Protein AF-A0A699TKH3-F1 (afdb_monomer)

Structure (mmCIF, N/CA/C/O backbone):
data_AF-A0A699TKH3-F1
#
_entry.id   AF-A0A699TKH3-F1
#
loop_
_atom_site.group_PDB
_atom_site.id
_atom_site.type_symbol
_atom_site.label_atom_id
_atom_site.label_alt_id
_atom_site.label_comp_id
_atom_site.label_asym_id
_atom_site.label_entity_id
_atom_site.label_seq_id
_atom_site.pdbx_PDB_ins_code
_atom_site.Cartn_x
_atom_site.Cartn_y
_atom_site.Cartn_z
_atom_site.occupancy
_atom_site.B_iso_or_equiv
_atom_site.auth_seq_id
_atom_site.auth_comp_id
_atom_site.auth_asym_id
_atom_site.auth_atom_id
_atom_site.pdbx_PDB_model_num
ATOM 1 N N . PHE A 1 1 ? 5.046 -1.180 2.989 1.00 37.88 1 PHE A N 1
ATOM 2 C CA . PHE A 1 1 ? 3.593 -0.963 3.084 1.00 37.88 1 PHE A CA 1
ATOM 3 C C . PHE A 1 1 ? 3.063 -0.452 1.762 1.00 37.88 1 PHE A C 1
ATOM 5 O O . PHE A 1 1 ? 2.178 -1.079 1.211 1.00 37.88 1 PHE A O 1
ATOM 12 N N . GLU A 1 2 ? 3.735 0.558 1.210 1.00 35.53 2 GLU A N 1
ATOM 13 C CA . GLU A 1 2 ? 3.481 1.223 -0.079 1.00 35.53 2 GLU A CA 1
ATOM 14 C C . GLU A 1 2 ? 3.255 0.319 -1.307 1.00 35.53 2 GLU A C 1
ATOM 16 O O . GLU A 1 2 ? 2.694 0.780 -2.283 1.00 35.53 2 GLU A O 1
ATOM 21 N N . GLN A 1 3 ? 3.628 -0.967 -1.264 1.00 40.38 3 GLN A N 1
ATOM 22 C CA . GLN A 1 3 ? 3.543 -1.855 -2.431 1.00 40.38 3 GLN A CA 1
ATOM 23 C C . GLN A 1 3 ? 2.657 -3.102 -2.250 1.00 40.38 3 GLN A C 1
ATOM 25 O O . GLN A 1 3 ? 2.535 -3.889 -3.175 1.00 40.38 3 GLN A O 1
ATOM 30 N N . ARG A 1 4 ? 2.058 -3.335 -1.071 1.00 44.59 4 ARG A N 1
ATOM 31 C CA . ARG A 1 4 ? 1.172 -4.509 -0.851 1.00 44.59 4 ARG A CA 1
ATOM 32 C C . ARG A 1 4 ? -0.310 -4.160 -0.757 1.00 44.59 4 ARG A C 1
ATOM 34 O O . ARG A 1 4 ? -1.140 -5.024 -0.500 1.00 44.59 4 ARG A O 1
ATOM 41 N N . VAL A 1 5 ? -0.627 -2.889 -0.932 1.00 50.69 5 VAL A N 1
ATOM 42 C CA . VAL A 1 5 ? -1.994 -2.397 -0.921 1.00 50.69 5 VAL A CA 1
ATOM 43 C C . VAL A 1 5 ? -2.425 -2.303 -2.379 1.00 50.69 5 VAL A C 1
ATOM 45 O O . VAL A 1 5 ? -1.970 -1.420 -3.100 1.00 50.69 5 VAL A O 1
ATOM 48 N N . GLY A 1 6 ? -3.228 -3.262 -2.838 1.00 50.94 6 GLY A N 1
ATOM 49 C CA . GLY A 1 6 ? -3.853 -3.183 -4.152 1.00 50.94 6 GLY A CA 1
ATOM 50 C C . GLY A 1 6 ? -5.020 -2.210 -4.060 1.00 50.94 6 GLY A C 1
ATOM 51 O O . GLY A 1 6 ? -6.040 -2.541 -3.461 1.00 50.94 6 GLY A O 1
ATOM 52 N N . SER A 1 7 ? -4.870 -0.997 -4.593 1.00 49.19 7 SER A N 1
ATOM 53 C CA . SER A 1 7 ? -5.989 -0.059 -4.681 1.00 49.19 7 SER A CA 1
ATOM 54 C C . SER A 1 7 ? -6.768 -0.320 -5.970 1.00 49.19 7 SER A C 1
ATOM 56 O O . SER A 1 7 ? -6.214 -0.152 -7.059 1.00 49.19 7 SER A O 1
ATOM 58 N N . CYS A 1 8 ? -8.043 -0.683 -5.865 1.00 48.41 8 CYS A N 1
ATOM 59 C CA . CYS A 1 8 ? -8.973 -0.598 -6.987 1.00 48.41 8 CYS A CA 1
ATOM 60 C C . CYS A 1 8 ? -9.639 0.779 -6.898 1.00 48.41 8 CYS A C 1
ATOM 62 O O . CYS A 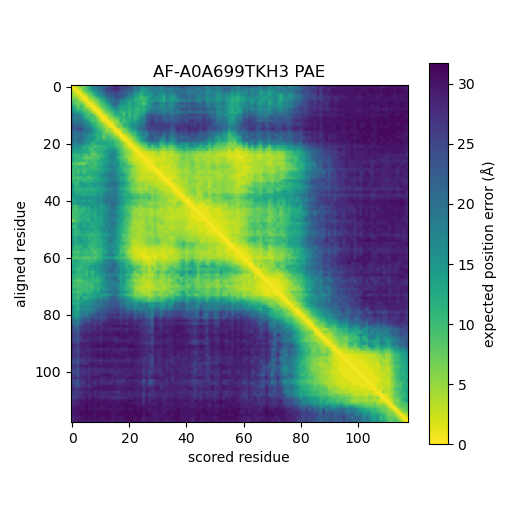1 8 ? -10.691 0.929 -6.289 1.00 48.41 8 CYS A O 1
ATOM 64 N N . VAL A 1 9 ? -8.976 1.816 -7.420 1.00 49.41 9 VAL A N 1
ATOM 65 C CA . VAL A 1 9 ? -9.566 3.161 -7.491 1.00 49.41 9 VAL A CA 1
ATOM 66 C C . VAL A 1 9 ? -10.245 3.292 -8.847 1.00 49.41 9 VAL A C 1
ATOM 68 O O . VAL A 1 9 ? -9.594 3.626 -9.837 1.00 49.41 9 VAL A O 1
ATOM 71 N N . ASP A 1 10 ? -11.547 3.032 -8.906 1.00 45.09 10 ASP A N 1
ATOM 72 C CA . ASP A 1 10 ? -12.349 3.342 -10.091 1.00 45.09 10 ASP A CA 1
ATOM 73 C C . ASP A 1 10 ? -12.655 4.848 -10.116 1.00 45.09 10 ASP A C 1
ATOM 75 O O . ASP A 1 10 ? -13.743 5.307 -9.779 1.00 45.09 10 ASP A O 1
ATOM 79 N N . ALA A 1 11 ? -11.666 5.653 -10.515 1.00 47.00 11 ALA A N 1
ATOM 80 C CA . ALA A 1 11 ? -11.864 7.080 -10.748 1.00 47.00 11 ALA A CA 1
ATOM 81 C C . ALA A 1 11 ? -12.625 7.283 -12.068 1.00 47.00 11 ALA A C 1
ATOM 83 O O . ALA A 1 11 ? -12.048 7.227 -13.159 1.00 47.00 11 ALA A O 1
ATOM 84 N N . LYS A 1 12 ? -13.936 7.522 -11.988 1.00 42.53 12 LYS A N 1
ATOM 85 C CA . LYS A 1 12 ? -14.759 7.812 -13.166 1.00 42.53 12 LYS A CA 1
ATOM 86 C C . LYS A 1 12 ? -14.688 9.304 -13.494 1.00 42.53 12 LYS A C 1
ATOM 88 O O . LYS A 1 12 ? -15.150 10.140 -12.728 1.00 42.53 12 LYS A O 1
ATOM 93 N N . ARG A 1 13 ? -14.075 9.650 -14.631 1.00 36.97 13 ARG A N 1
ATOM 94 C CA . ARG A 1 13 ? -13.982 11.039 -15.105 1.00 36.97 13 ARG A CA 1
ATOM 95 C C . ARG A 1 13 ? -15.280 11.437 -15.810 1.00 36.97 13 ARG A C 1
ATOM 97 O O . ARG A 1 13 ? -15.486 11.057 -16.959 1.00 36.97 13 ARG A O 1
ATOM 104 N N . GLU A 1 14 ? -16.120 12.220 -15.143 1.00 38.66 14 GLU A N 1
ATOM 105 C CA . GLU A 1 14 ? -17.343 12.805 -15.709 1.00 38.66 14 GLU A CA 1
ATOM 106 C C . GLU A 1 14 ? -17.134 14.330 -15.865 1.00 38.66 14 GLU A C 1
ATOM 108 O O . GLU A 1 14 ? -17.479 15.131 -14.999 1.00 38.66 14 GLU A O 1
ATOM 113 N N . GLY A 1 15 ? -16.478 14.744 -16.958 1.00 57.94 15 GLY A N 1
ATOM 114 C CA . GLY A 1 15 ? -16.157 16.157 -17.228 1.00 57.94 15 GLY A CA 1
ATOM 115 C C . GLY A 1 15 ? -15.037 16.737 -16.344 1.00 57.94 15 GLY A C 1
ATOM 116 O O . GLY A 1 15 ? -14.010 16.085 -16.136 1.00 57.94 15 GLY A O 1
ATOM 117 N N . ASP A 1 16 ? -15.224 17.972 -15.859 1.00 54.28 16 ASP A N 1
ATOM 118 C CA . ASP A 1 16 ? -14.275 18.705 -14.990 1.00 54.28 16 ASP A CA 1
ATOM 119 C C . ASP A 1 16 ? -14.445 18.390 -13.491 1.00 54.28 16 ASP A C 1
ATOM 121 O O . ASP A 1 16 ? -13.682 18.875 -12.654 1.00 54.28 16 ASP A O 1
ATOM 125 N N . PHE A 1 17 ? -15.433 17.564 -13.136 1.00 36.47 17 PHE A N 1
ATOM 126 C CA . PHE A 1 17 ? -15.641 17.101 -11.770 1.00 36.47 17 PHE A CA 1
ATOM 127 C C . PHE A 1 17 ? -14.886 15.790 -11.540 1.00 36.47 17 PHE A C 1
ATOM 129 O O . PHE A 1 17 ? -15.123 14.783 -12.206 1.00 36.47 17 PHE A O 1
ATOM 136 N N . ILE A 1 18 ? -13.983 15.798 -10.559 1.00 51.84 18 ILE A N 1
ATOM 137 C CA . ILE A 1 18 ? -13.430 14.572 -9.987 1.00 51.84 18 ILE A CA 1
ATOM 138 C C . ILE A 1 18 ? -14.386 14.165 -8.867 1.00 51.84 18 ILE A C 1
ATOM 140 O O . ILE A 1 18 ? -14.340 14.723 -7.772 1.00 51.84 18 ILE A O 1
ATOM 144 N N . CYS A 1 19 ? -15.291 13.227 -9.140 1.00 48.34 19 CYS A N 1
ATOM 145 C CA . CYS A 1 19 ? -16.032 12.561 -8.077 1.00 48.34 19 CYS A CA 1
ATOM 146 C C . CYS A 1 19 ? -15.035 11.696 -7.299 1.00 48.34 19 CYS A C 1
ATOM 148 O O . CYS A 1 19 ? -14.521 10.706 -7.817 1.00 48.34 19 CYS A O 1
ATOM 150 N N . ILE A 1 20 ? -14.739 12.096 -6.061 1.00 53.38 20 ILE A N 1
ATOM 151 C CA . ILE A 1 20 ? -14.007 11.252 -5.117 1.00 53.38 20 ILE A CA 1
ATOM 152 C C . ILE A 1 20 ? -14.987 10.152 -4.710 1.00 53.38 20 ILE A C 1
ATOM 154 O O . ILE A 1 20 ? -15.850 10.360 -3.863 1.00 53.38 20 ILE A O 1
ATOM 158 N N . THR A 1 21 ? -14.929 9.013 -5.391 1.00 59.00 21 THR A N 1
ATOM 159 C CA . THR A 1 21 ? -15.605 7.803 -4.930 1.00 59.00 21 THR A CA 1
ATOM 160 C C . THR A 1 21 ? -14.834 7.253 -3.733 1.00 59.00 21 THR A C 1
ATOM 162 O O . THR A 1 21 ? -13.597 7.265 -3.789 1.00 59.00 21 THR A O 1
ATOM 165 N N . PRO A 1 22 ? -15.519 6.750 -2.691 1.00 69.62 22 PRO A N 1
ATOM 166 C CA . PRO A 1 22 ? -14.860 6.013 -1.623 1.00 69.62 22 PRO A CA 1
ATOM 167 C C . PRO A 1 22 ? -13.961 4.936 -2.236 1.00 69.62 22 PRO A C 1
ATOM 169 O O . PRO A 1 22 ? -14.395 4.175 -3.104 1.00 69.62 22 PRO A O 1
ATOM 172 N N . ALA A 1 23 ? -12.682 4.936 -1.874 1.00 73.31 23 ALA A N 1
ATOM 173 C CA . ALA A 1 23 ? -11.709 4.017 -2.441 1.00 73.31 23 ALA A CA 1
ATOM 174 C C . ALA A 1 23 ? -11.775 2.675 -1.706 1.00 73.31 23 ALA A C 1
ATOM 176 O O . ALA A 1 23 ? -11.490 2.605 -0.511 1.00 73.31 23 ALA A O 1
ATOM 177 N N . GLU A 1 24 ? -12.091 1.594 -2.417 1.00 81.38 24 GLU A N 1
ATOM 178 C CA . GLU A 1 24 ? -11.986 0.245 -1.861 1.00 81.38 24 GLU A CA 1
ATOM 179 C C . GLU A 1 24 ? -10.531 -0.234 -1.916 1.00 81.38 24 GLU A C 1
ATOM 181 O O . GLU A 1 24 ? -9.887 -0.325 -2.970 1.00 81.38 24 GLU A O 1
ATOM 186 N N . VAL A 1 25 ? -9.990 -0.535 -0.741 1.00 80.56 25 VAL A N 1
ATOM 187 C CA . VAL A 1 25 ? -8.595 -0.903 -0.545 1.00 80.56 25 VAL A CA 1
ATOM 188 C C . VAL A 1 25 ? -8.507 -2.368 -0.149 1.00 80.56 25 VAL A C 1
ATOM 190 O O . VAL A 1 25 ? -8.915 -2.762 0.943 1.00 80.56 25 VAL A O 1
ATOM 193 N N . PHE A 1 26 ? -7.899 -3.188 -1.005 1.00 83.25 26 PHE A N 1
ATOM 194 C CA . PHE A 1 26 ? -7.729 -4.612 -0.741 1.00 83.25 26 PHE A CA 1
ATOM 195 C C . PHE A 1 26 ? -6.315 -4.925 -0.245 1.00 83.25 26 PHE A C 1
ATOM 197 O O . PHE A 1 26 ? -5.312 -4.467 -0.797 1.00 83.25 26 PHE A O 1
ATOM 204 N N . THR A 1 27 ? -6.223 -5.724 0.820 1.00 82.69 27 THR A N 1
ATOM 205 C CA . THR A 1 27 ? -4.940 -6.092 1.435 1.00 82.69 27 THR A CA 1
ATOM 206 C C . THR A 1 27 ? -4.864 -7.561 1.830 1.00 82.69 27 THR A C 1
ATOM 208 O O . THR A 1 27 ? -5.830 -8.150 2.312 1.00 82.69 27 THR A O 1
ATOM 211 N N . ASP A 1 28 ? -3.674 -8.146 1.687 1.00 82.06 28 ASP A N 1
ATOM 212 C CA . ASP A 1 28 ? -3.331 -9.480 2.172 1.00 82.06 28 ASP A CA 1
ATOM 213 C C . ASP A 1 28 ? -2.930 -9.519 3.660 1.00 82.06 28 ASP A C 1
ATOM 215 O O . ASP A 1 28 ? -2.667 -10.600 4.200 1.00 82.06 28 ASP A O 1
ATOM 219 N N . HIS A 1 29 ? -2.924 -8.378 4.364 1.00 80.38 29 HIS A N 1
ATOM 220 C CA . HIS A 1 29 ? -2.635 -8.313 5.802 1.00 80.38 29 HIS A CA 1
ATOM 221 C C . HIS A 1 29 ? -3.904 -8.154 6.626 1.00 80.38 29 HIS A C 1
ATOM 223 O O . HIS A 1 29 ? -4.459 -7.070 6.766 1.00 80.38 29 HIS A O 1
ATOM 229 N N . LYS A 1 30 ? -4.312 -9.240 7.285 1.00 82.94 30 LYS A N 1
ATOM 230 C CA . LYS A 1 30 ? -5.521 -9.278 8.120 1.00 82.94 30 LYS A CA 1
ATOM 231 C C . LYS A 1 30 ? -5.544 -8.230 9.243 1.00 82.94 30 LYS A C 1
ATOM 233 O O . LYS A 1 30 ? -6.605 -7.746 9.605 1.00 82.94 30 LYS A O 1
ATOM 238 N N . SER A 1 31 ? -4.386 -7.848 9.780 1.00 80.69 31 SER A N 1
ATOM 239 C CA . SER A 1 31 ? -4.294 -6.822 10.828 1.00 80.69 31 SER A CA 1
ATOM 240 C C . SER A 1 31 ? -4.689 -5.422 10.351 1.00 80.69 31 SER A C 1
ATOM 242 O O . SER A 1 31 ? -5.025 -4.581 11.175 1.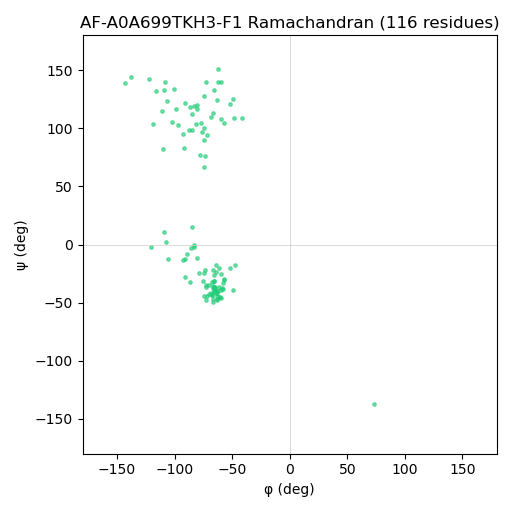00 80.69 31 SER A O 1
ATOM 244 N N . LEU A 1 32 ? -4.634 -5.153 9.044 1.00 79.62 32 LEU A N 1
ATOM 245 C CA . LEU A 1 32 ? -4.980 -3.845 8.490 1.00 79.62 32 LEU A CA 1
ATOM 246 C C . LEU A 1 32 ? -6.467 -3.595 8.364 1.00 79.62 32 LEU A C 1
ATOM 248 O O . LEU A 1 32 ? -6.876 -2.444 8.400 1.00 79.62 32 LEU A O 1
ATOM 252 N N . GLN A 1 33 ? -7.263 -4.653 8.268 1.00 83.62 33 GLN A N 1
ATOM 253 C CA . GLN A 1 33 ? -8.713 -4.529 8.210 1.00 83.62 33 GLN A CA 1
ATOM 254 C C . GLN A 1 33 ? -9.274 -3.784 9.432 1.00 83.62 33 GLN A C 1
ATOM 256 O O . GLN A 1 33 ? -10.289 -3.114 9.333 1.00 83.62 33 GLN A O 1
ATOM 261 N N . HIS A 1 34 ? -8.596 -3.882 10.578 1.00 81.25 34 HIS A N 1
ATOM 262 C CA . HIS A 1 34 ? -9.042 -3.302 11.845 1.00 81.25 34 HIS A CA 1
ATOM 263 C C . HIS A 1 34 ? -8.193 -2.110 12.293 1.00 81.25 34 HIS A C 1
ATOM 265 O O . HIS A 1 34 ? -8.312 -1.671 13.434 1.00 81.25 34 HIS A O 1
ATOM 271 N N . ILE A 1 35 ? -7.312 -1.589 11.429 1.00 80.12 35 ILE A N 1
ATOM 272 C CA . ILE A 1 35 ? -6.409 -0.497 11.817 1.00 80.12 35 ILE A CA 1
ATOM 273 C C . ILE A 1 35 ? -7.166 0.801 12.116 1.00 80.12 35 ILE A C 1
ATOM 275 O O . ILE A 1 35 ? -6.685 1.605 12.910 1.00 80.12 35 ILE A O 1
ATOM 279 N N . LEU A 1 36 ? -8.346 0.978 11.511 1.00 76.06 36 LEU A N 1
ATOM 280 C CA . LEU A 1 36 ? -9.201 2.145 11.719 1.00 76.06 36 LEU A CA 1
ATOM 281 C C . LEU A 1 36 ? -9.940 2.100 13.066 1.00 76.06 36 LEU A C 1
ATOM 283 O O . LEU A 1 36 ? -10.133 3.135 13.695 1.00 76.06 36 LEU A O 1
ATOM 287 N N . ASP A 1 37 ? -10.268 0.900 13.550 1.00 78.38 37 ASP A N 1
ATOM 288 C CA . ASP A 1 37 ? -11.010 0.697 14.803 1.00 78.38 37 ASP A CA 1
ATOM 289 C C . ASP A 1 37 ? -10.094 0.584 16.036 1.00 78.38 37 ASP A C 1
ATOM 291 O O . ASP A 1 37 ? -10.549 0.515 17.184 1.00 78.38 37 ASP A O 1
ATOM 295 N N . GLN A 1 38 ? -8.778 0.516 15.822 1.00 79.38 38 GLN A N 1
ATOM 296 C CA . GLN A 1 38 ? -7.817 0.217 16.873 1.00 79.38 38 GLN A CA 1
ATOM 297 C C . GLN A 1 38 ? -7.505 1.456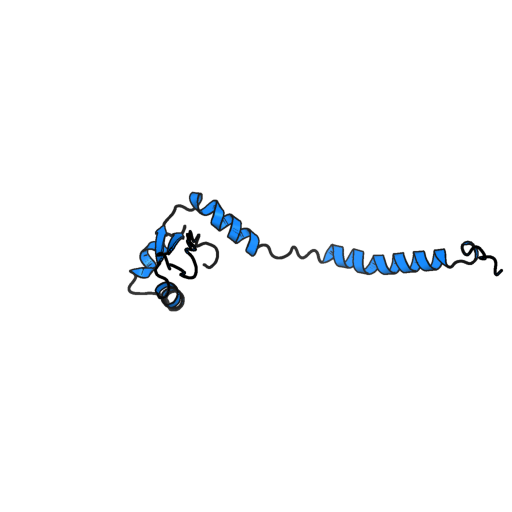 17.730 1.00 79.38 38 GLN A C 1
ATOM 299 O O . GLN A 1 38 ? -6.896 2.420 17.274 1.00 79.38 38 GLN A O 1
ATOM 304 N N . LYS A 1 39 ? -7.853 1.397 19.024 1.00 76.50 39 LYS A N 1
ATOM 305 C CA . LYS A 1 39 ? -7.646 2.499 19.990 1.00 76.50 39 LYS A CA 1
ATOM 306 C C . LYS A 1 39 ? -6.177 2.829 20.271 1.00 76.50 39 LYS A C 1
ATOM 308 O O . LYS A 1 39 ? -5.848 3.977 20.554 1.00 76.50 39 LYS A O 1
ATOM 313 N N . GLU A 1 40 ? -5.296 1.833 20.211 1.00 81.00 40 GLU A N 1
ATOM 314 C CA . GLU A 1 40 ? -3.870 1.995 20.499 1.00 81.00 40 GLU A CA 1
ATOM 315 C C . GLU A 1 40 ? -3.028 1.654 19.271 1.00 81.00 40 GLU A C 1
ATOM 317 O O . GLU A 1 40 ? -2.821 0.486 18.935 1.00 81.00 40 GLU A O 1
ATOM 322 N N . LEU A 1 41 ? -2.526 2.696 18.608 1.00 82.38 41 LEU A N 1
ATOM 323 C CA . LEU A 1 41 ? -1.624 2.595 17.465 1.00 82.38 41 LEU A CA 1
ATOM 324 C C . LEU A 1 41 ? -0.205 3.021 17.853 1.00 82.38 41 LEU A C 1
ATOM 326 O O . LEU A 1 41 ? 0.001 4.022 18.549 1.00 82.38 41 LEU A O 1
ATOM 330 N N . ASN A 1 42 ? 0.789 2.293 17.339 1.00 86.06 42 ASN A N 1
ATOM 331 C CA . ASN A 1 42 ? 2.197 2.682 17.420 1.00 86.06 42 ASN A CA 1
ATOM 332 C C . ASN A 1 42 ? 2.413 4.015 16.667 1.00 86.06 42 ASN A C 1
ATOM 334 O O . ASN A 1 42 ? 1.736 4.280 15.677 1.00 86.06 42 ASN A O 1
ATOM 338 N N . ILE A 1 43 ? 3.386 4.842 17.068 1.00 84.81 43 ILE A N 1
ATOM 339 C CA . ILE A 1 43 ? 3.697 6.151 16.452 1.00 84.81 43 ILE A CA 1
ATOM 340 C C . ILE A 1 43 ? 3.825 6.050 14.924 1.00 84.81 43 ILE A C 1
ATOM 342 O O . ILE A 1 43 ? 3.347 6.920 14.200 1.00 84.81 43 ILE A O 1
ATOM 346 N N . ARG A 1 44 ? 4.436 4.969 14.418 1.00 81.81 44 ARG A N 1
ATOM 347 C CA . ARG A 1 44 ? 4.516 4.723 12.970 1.00 81.81 44 ARG A CA 1
ATOM 348 C C . ARG A 1 44 ? 3.136 4.530 12.344 1.00 81.81 44 ARG A C 1
ATOM 350 O O . ARG A 1 44 ? 2.867 5.135 11.319 1.00 81.81 44 ARG A O 1
ATOM 357 N N . GLN A 1 45 ? 2.278 3.716 12.953 1.00 81.06 45 GLN A N 1
ATOM 358 C CA . GLN A 1 45 ? 0.918 3.474 12.466 1.00 81.06 45 GLN A CA 1
ATOM 359 C C . GLN A 1 45 ? 0.060 4.737 12.552 1.00 81.06 45 GLN A C 1
ATOM 361 O O . GLN A 1 45 ? -0.699 4.990 11.631 1.00 81.06 45 GLN A O 1
ATOM 366 N N . ARG A 1 46 ? 0.235 5.566 13.590 1.00 83.81 46 ARG A N 1
ATOM 367 C CA . ARG A 1 46 ? -0.483 6.840 13.745 1.00 83.81 46 ARG A CA 1
ATOM 368 C C . ARG A 1 46 ? -0.196 7.817 12.604 1.00 83.81 46 ARG A C 1
ATOM 370 O O . ARG A 1 46 ? -1.131 8.360 12.039 1.00 83.81 46 ARG A O 1
ATOM 377 N N . ARG A 1 47 ? 1.074 7.968 12.209 1.00 83.75 47 ARG A N 1
ATOM 378 C CA . ARG A 1 47 ? 1.448 8.799 11.046 1.00 83.75 47 ARG A CA 1
ATOM 379 C C . ARG A 1 47 ? 0.791 8.319 9.750 1.00 83.75 47 ARG A C 1
ATOM 381 O O . ARG A 1 47 ? 0.387 9.129 8.930 1.00 83.75 47 ARG A O 1
ATOM 388 N N . TRP A 1 48 ? 0.694 7.004 9.560 1.00 80.25 48 TRP A N 1
ATOM 389 C CA . TRP A 1 48 ? 0.005 6.432 8.400 1.00 80.25 48 TRP A CA 1
ATOM 390 C C . TRP A 1 48 ? -1.515 6.568 8.498 1.00 80.25 48 TRP A C 1
ATOM 392 O O . TRP A 1 48 ? -2.165 6.810 7.489 1.00 80.25 48 TRP A O 1
ATOM 402 N N . PHE A 1 49 ? -2.077 6.442 9.697 1.00 81.25 49 PHE A N 1
ATOM 403 C CA . PHE A 1 49 ? -3.501 6.629 9.949 1.00 81.25 49 PHE A CA 1
ATOM 404 C C . PHE A 1 49 ? -3.939 8.066 9.647 1.00 81.25 49 PHE A C 1
ATOM 406 O O . PHE A 1 49 ? -4.927 8.242 8.952 1.00 81.25 49 PHE A O 1
ATOM 413 N N . GLU A 1 50 ? -3.168 9.073 10.069 1.00 82.75 50 GLU A N 1
ATOM 414 C CA . GLU A 1 50 ? -3.412 10.486 9.725 1.00 82.75 50 GLU A CA 1
ATOM 415 C C . GLU A 1 50 ? -3.423 10.731 8.209 1.00 82.75 50 GLU A C 1
ATOM 417 O O . GLU A 1 50 ? -4.150 11.593 7.723 1.00 82.75 50 GLU A O 1
ATOM 422 N N . LEU A 1 51 ? -2.622 9.977 7.448 1.00 79.44 51 LEU A N 1
ATOM 423 C CA . LEU A 1 51 ? -2.638 10.043 5.990 1.00 79.44 51 LEU A CA 1
ATOM 424 C C . LEU A 1 51 ? -3.902 9.386 5.426 1.00 79.44 51 LEU A C 1
ATOM 426 O O . LEU A 1 51 ? -4.560 9.982 4.582 1.00 79.44 51 LEU A O 1
ATOM 430 N N . LEU A 1 52 ? -4.237 8.182 5.900 1.00 76.56 52 LEU A N 1
ATOM 431 C CA . LEU A 1 52 ? -5.402 7.418 5.449 1.00 76.56 52 LEU A CA 1
ATOM 432 C C . LEU A 1 52 ? -6.721 8.112 5.787 1.00 76.56 52 LEU A C 1
ATOM 434 O O . LEU A 1 52 ? -7.610 8.100 4.954 1.00 76.56 52 LEU A O 1
ATOM 438 N N . SER A 1 53 ? -6.835 8.780 6.937 1.00 77.19 53 SER A N 1
ATOM 439 C CA . SER A 1 53 ? -8.050 9.510 7.325 1.00 77.19 53 SER A CA 1
ATOM 440 C C . SER A 1 53 ? -8.385 10.687 6.407 1.00 77.19 53 S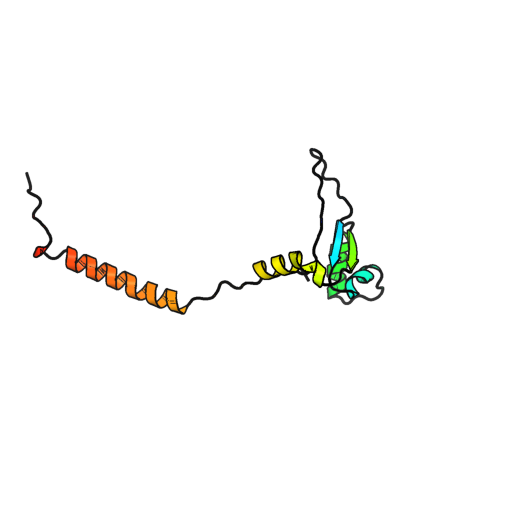ER A C 1
ATOM 442 O O . SER A 1 53 ? -9.504 11.186 6.446 1.00 77.19 53 SER A O 1
ATOM 444 N N . ASN A 1 54 ? -7.424 11.158 5.605 1.00 79.94 54 ASN A N 1
ATOM 445 C CA . ASN A 1 54 ? -7.670 12.197 4.602 1.00 79.94 54 ASN A CA 1
ATOM 446 C C . ASN A 1 54 ? -8.300 11.639 3.317 1.00 79.94 54 ASN A C 1
ATOM 448 O O . ASN A 1 54 ? -8.729 12.418 2.467 1.00 79.94 54 ASN A O 1
ATOM 452 N N . TYR A 1 55 ? -8.330 10.315 3.163 1.00 74.00 55 TYR A N 1
ATOM 453 C CA . TYR A 1 55 ? -8.968 9.623 2.055 1.00 74.00 55 TYR A CA 1
ATOM 454 C C . TYR A 1 55 ? -10.225 8.921 2.572 1.00 74.00 55 TYR A C 1
ATOM 456 O O . TYR A 1 55 ? -10.195 8.249 3.599 1.00 74.00 55 TYR A O 1
ATOM 464 N N . ASP A 1 56 ? -11.335 9.068 1.854 1.00 75.00 56 ASP A N 1
ATOM 465 C CA . ASP A 1 56 ? -12.529 8.265 2.108 1.00 75.00 56 ASP A CA 1
ATOM 466 C C . ASP A 1 56 ? -12.265 6.867 1.532 1.00 75.00 56 ASP A C 1
ATOM 468 O O . ASP A 1 56 ? -12.292 6.686 0.312 1.00 75.00 56 ASP A O 1
ATOM 472 N N . CYS A 1 57 ? -11.840 5.914 2.368 1.00 78.06 57 CYS A N 1
ATOM 473 C CA . CYS A 1 57 ? -11.439 4.583 1.915 1.00 78.06 57 CYS A CA 1
ATOM 474 C C . CYS A 1 57 ? -11.836 3.460 2.878 1.00 78.06 57 CYS A C 1
ATOM 476 O O . CYS A 1 57 ? -11.625 3.563 4.088 1.00 78.06 57 CYS A O 1
ATOM 478 N N . ASP A 1 58 ? -12.298 2.348 2.308 1.00 82.69 58 ASP A N 1
ATOM 479 C CA . ASP A 1 58 ? -12.687 1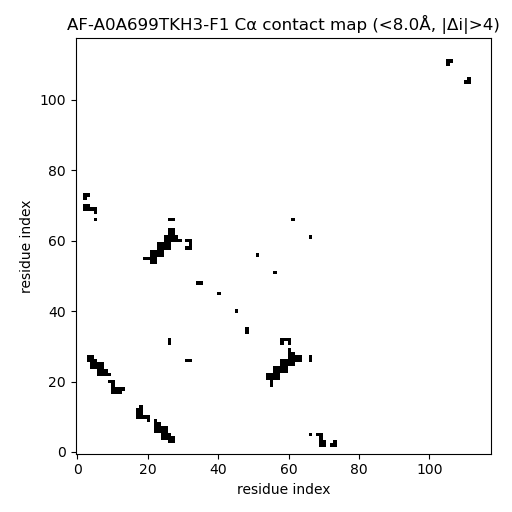.138 3.030 1.00 82.69 58 ASP A CA 1
ATOM 480 C C . ASP A 1 58 ? -11.648 0.030 2.829 1.00 82.69 58 ASP A C 1
ATOM 482 O O . ASP A 1 58 ? -11.323 -0.352 1.703 1.00 82.69 58 ASP A O 1
ATOM 486 N N . ILE A 1 59 ? -11.099 -0.502 3.929 1.00 84.44 59 ILE A N 1
ATOM 487 C CA . ILE A 1 59 ? -10.027 -1.508 3.891 1.00 84.44 59 ILE A CA 1
ATOM 488 C C . ILE A 1 59 ? -10.598 -2.918 4.076 1.00 84.44 59 ILE A C 1
ATOM 490 O O . ILE A 1 59 ? -11.073 -3.290 5.151 1.00 84.44 59 ILE A O 1
ATOM 494 N N . HIS A 1 60 ? -10.442 -3.760 3.058 1.00 84.62 60 HIS A N 1
ATOM 495 C CA . HIS A 1 60 ? -10.923 -5.137 3.041 1.00 84.62 60 HIS A CA 1
ATOM 496 C C . HIS A 1 60 ? -9.785 -6.155 2.943 1.00 84.62 60 HIS A C 1
ATOM 498 O O . HIS A 1 60 ? -8.914 -6.100 2.071 1.00 84.62 60 HIS A O 1
ATOM 504 N N . TYR A 1 61 ? -9.829 -7.170 3.806 1.00 84.88 61 TYR A N 1
ATOM 505 C CA . TYR A 1 61 ? -8.898 -8.291 3.726 1.00 84.88 61 TYR A CA 1
ATOM 506 C C . TYR A 1 61 ? -9.245 -9.219 2.559 1.00 84.88 61 TYR A C 1
ATOM 508 O O . TYR A 1 61 ? -10.358 -9.735 2.474 1.00 84.88 61 TYR A O 1
ATOM 516 N N . HIS A 1 62 ? -8.257 -9.500 1.713 1.00 82.62 62 HIS A N 1
ATOM 517 C CA . HIS A 1 62 ? -8.305 -10.548 0.703 1.00 82.62 62 HIS A CA 1
ATOM 518 C C . HIS A 1 62 ? -7.163 -11.526 0.910 1.00 82.62 62 HIS A C 1
ATOM 520 O O . HIS A 1 62 ? -6.043 -11.174 1.266 1.00 82.62 62 HIS A O 1
ATOM 526 N N . ARG A 1 63 ? -7.425 -12.809 0.677 1.00 81.19 63 ARG A N 1
ATOM 527 C CA . ARG A 1 63 ? -6.381 -13.821 0.821 1.00 81.19 63 ARG A CA 1
ATOM 528 C C . ARG A 1 63 ? -5.302 -13.582 -0.238 1.00 81.19 63 ARG A C 1
ATOM 530 O O . ARG A 1 63 ? -5.635 -13.486 -1.412 1.00 81.19 63 ARG A O 1
ATOM 537 N N . GLY A 1 64 ? -4.023 -13.598 0.150 1.00 73.56 64 GLY A N 1
ATOM 538 C CA . GLY A 1 64 ? -2.886 -13.242 -0.722 1.00 73.56 64 GLY A CA 1
ATOM 539 C C . GLY A 1 64 ? -2.809 -13.948 -2.087 1.00 73.56 64 GLY A C 1
ATOM 540 O O . GLY A 1 64 ? -2.240 -13.400 -3.017 1.00 73.56 64 GLY A O 1
ATOM 541 N N . LYS A 1 65 ? -3.469 -15.102 -2.276 1.00 74.38 65 LYS A N 1
ATOM 542 C CA . LYS A 1 65 ? -3.631 -15.729 -3.607 1.00 74.38 65 LYS A CA 1
ATOM 543 C C . LYS A 1 65 ? -4.408 -14.870 -4.618 1.00 74.38 65 LYS A C 1
ATOM 545 O O . LYS A 1 65 ? -4.300 -15.127 -5.808 1.00 74.38 65 LYS A O 1
ATOM 550 N N . ALA A 1 66 ? -5.197 -13.902 -4.160 1.00 71.69 66 ALA A N 1
ATOM 551 C CA . ALA A 1 66 ? -5.892 -12.924 -4.993 1.00 71.69 66 ALA A CA 1
ATOM 552 C C . ALA A 1 66 ? -5.062 -11.644 -5.217 1.00 71.69 66 ALA A C 1
ATOM 554 O O . ALA A 1 66 ? -5.379 -10.865 -6.107 1.00 71.69 66 ALA A O 1
ATOM 555 N N . ASN A 1 67 ? -3.967 -11.447 -4.470 1.00 76.12 67 ASN A N 1
ATOM 556 C CA . ASN A 1 67 ? -3.125 -10.248 -4.536 1.00 76.12 67 ASN A CA 1
ATOM 557 C C . ASN A 1 67 ? -2.055 -10.309 -5.641 1.00 76.12 67 ASN A C 1
ATOM 559 O O . ASN A 1 67 ? -1.110 -9.528 -5.641 1.00 76.12 67 ASN A O 1
ATOM 563 N N . VAL A 1 68 ? -2.187 -11.244 -6.587 1.00 76.69 68 VAL A N 1
ATOM 564 C CA . VAL A 1 68 ? -1.157 -11.549 -7.596 1.00 76.69 68 VAL A CA 1
ATOM 565 C C . VAL A 1 68 ? -0.810 -10.325 -8.440 1.00 76.69 68 VAL A C 1
ATOM 567 O O . VAL A 1 68 ? 0.356 -10.120 -8.762 1.00 76.69 68 VAL A O 1
ATOM 570 N N . VAL A 1 69 ? -1.803 -9.496 -8.772 1.00 77.00 69 VAL A N 1
ATOM 571 C CA . VAL A 1 69 ? -1.593 -8.275 -9.563 1.00 77.00 69 VAL A CA 1
ATOM 572 C C . VAL A 1 69 ? -0.770 -7.255 -8.776 1.00 77.00 69 VAL A C 1
ATOM 574 O O . VAL A 1 69 ? 0.233 -6.764 -9.286 1.00 77.00 69 VAL A O 1
ATOM 577 N N . ALA A 1 70 ? -1.139 -6.975 -7.523 1.00 74.69 70 ALA A N 1
ATOM 578 C CA . ALA A 1 70 ? -0.403 -6.030 -6.684 1.00 74.69 70 ALA A CA 1
ATOM 579 C C . ALA A 1 70 ? 1.011 -6.539 -6.358 1.00 74.69 70 ALA A C 1
ATOM 581 O O . ALA A 1 70 ? 1.972 -5.777 -6.437 1.00 74.69 70 ALA A O 1
ATOM 582 N N . ASP A 1 71 ? 1.162 -7.837 -6.082 1.00 77.50 71 ASP A N 1
ATOM 583 C CA . ASP A 1 71 ? 2.467 -8.463 -5.850 1.00 77.50 71 ASP A CA 1
ATOM 584 C C . ASP A 1 71 ? 3.365 -8.382 -7.099 1.00 77.50 71 ASP A C 1
ATOM 586 O O . ASP A 1 71 ? 4.549 -8.054 -6.991 1.00 77.50 71 ASP A O 1
ATOM 590 N N . ALA A 1 72 ? 2.813 -8.620 -8.295 1.00 78.62 72 ALA A N 1
ATOM 591 C CA . ALA A 1 72 ? 3.548 -8.494 -9.553 1.00 78.62 72 ALA A CA 1
ATOM 592 C C . ALA A 1 72 ? 3.999 -7.047 -9.820 1.00 78.62 72 ALA A C 1
ATOM 594 O O . ALA A 1 72 ? 5.124 -6.824 -10.273 1.00 78.62 72 ALA A O 1
ATOM 595 N N . LEU A 1 73 ? 3.156 -6.061 -9.500 1.00 76.12 73 LEU A N 1
ATOM 596 C CA . LEU A 1 73 ? 3.499 -4.640 -9.611 1.00 76.12 73 LEU A CA 1
ATOM 597 C C . LEU A 1 73 ? 4.577 -4.234 -8.592 1.00 76.12 73 LEU A C 1
ATOM 599 O O . LEU A 1 73 ? 5.554 -3.584 -8.965 1.00 76.12 73 LEU A O 1
ATOM 603 N N . SER A 1 74 ? 4.470 -4.694 -7.341 1.00 72.31 74 SER A N 1
ATOM 604 C CA . SER A 1 74 ? 5.475 -4.469 -6.291 1.00 72.31 74 SER A CA 1
ATOM 605 C C . SER A 1 74 ? 6.853 -5.001 -6.667 1.00 72.31 74 SER A C 1
ATOM 607 O O . SER A 1 74 ? 7.874 -4.388 -6.344 1.00 72.31 74 SER A O 1
ATOM 609 N N . MET A 1 75 ? 6.891 -6.155 -7.333 1.00 66.25 75 MET A N 1
ATOM 610 C CA . MET A 1 75 ? 8.140 -6.796 -7.725 1.00 66.25 75 MET A CA 1
ATOM 611 C C . MET A 1 75 ? 8.902 -5.961 -8.760 1.00 66.25 75 MET A C 1
ATOM 613 O O . 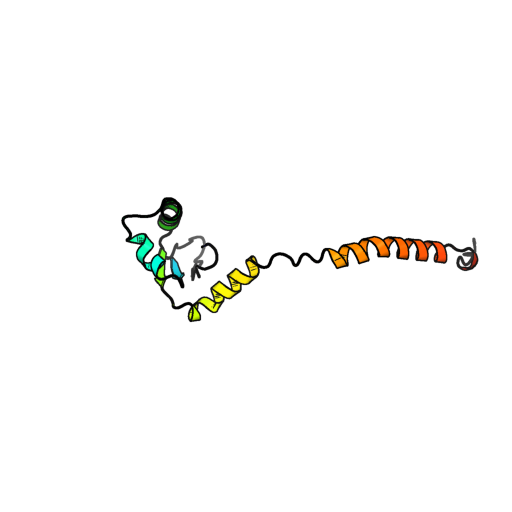MET A 1 75 ? 10.120 -5.832 -8.653 1.00 66.25 75 MET A O 1
ATOM 617 N N . LYS A 1 76 ? 8.193 -5.325 -9.700 1.00 62.34 76 LYS A N 1
ATOM 618 C CA . LYS A 1 76 ? 8.799 -4.501 -10.754 1.00 62.34 76 LYS A CA 1
ATOM 619 C C . LYS A 1 76 ? 9.462 -3.231 -10.215 1.00 62.34 76 LYS A C 1
ATOM 621 O O . LYS A 1 76 ? 10.503 -2.830 -10.718 1.00 62.34 76 LYS A O 1
ATOM 626 N N . GLU A 1 77 ? 8.896 -2.613 -9.182 1.00 59.44 77 GLU A N 1
ATOM 627 C CA . GLU A 1 77 ? 9.510 -1.441 -8.539 1.00 59.44 77 GLU A CA 1
ATOM 628 C C . GLU A 1 77 ? 10.724 -1.794 -7.671 1.00 59.44 77 GLU A C 1
ATOM 630 O O . GLU A 1 77 ? 11.553 -0.933 -7.375 1.00 59.44 77 GLU A O 1
ATOM 635 N N . ARG A 1 78 ? 10.824 -3.052 -7.224 1.00 60.25 78 ARG A N 1
ATOM 636 C CA . ARG A 1 78 ? 11.885 -3.518 -6.325 1.00 60.25 78 ARG A CA 1
ATOM 637 C C . ARG A 1 78 ? 13.095 -4.102 -7.018 1.00 60.25 78 ARG A C 1
ATOM 639 O O . ARG A 1 78 ? 14.087 -4.290 -6.315 1.00 60.25 78 ARG A O 1
ATOM 646 N N . GLU A 1 79 ? 13.039 -4.413 -8.313 1.00 60.78 79 GLU A N 1
ATOM 647 C CA . GLU A 1 79 ? 14.226 -4.878 -9.030 1.00 60.78 79 GLU A CA 1
ATOM 648 C C . GLU A 1 79 ? 15.307 -3.791 -8.948 1.00 60.78 79 GLU A C 1
ATOM 650 O O . GLU A 1 79 ? 15.185 -2.738 -9.581 1.00 60.78 79 GLU A O 1
ATOM 655 N N . PRO A 1 80 ? 16.384 -4.002 -8.166 1.00 64.19 80 PRO A N 1
ATOM 656 C CA . PRO A 1 80 ? 17.531 -3.123 -8.261 1.00 64.19 80 PRO A CA 1
ATOM 657 C C . PRO A 1 80 ? 18.052 -3.287 -9.690 1.00 64.19 80 PRO A C 1
ATOM 659 O O . PRO A 1 80 ? 18.107 -4.429 -10.162 1.00 64.19 80 PRO A O 1
ATOM 662 N N . PRO A 1 81 ? 18.479 -2.217 -10.386 1.00 61.44 81 PRO A N 1
ATOM 663 C CA . PRO A 1 81 ? 19.138 -2.398 -11.668 1.00 61.44 81 PRO A CA 1
ATOM 664 C C . PRO A 1 81 ? 20.266 -3.402 -11.452 1.00 61.44 81 PRO A C 1
ATOM 666 O O . PRO A 1 81 ? 21.121 -3.190 -10.583 1.00 61.44 81 PRO A O 1
ATOM 669 N N . LEU A 1 82 ? 20.217 -4.524 -12.181 1.00 63.75 82 LEU A N 1
ATOM 670 C CA . LEU A 1 82 ? 21.258 -5.543 -12.145 1.00 63.75 82 LEU A CA 1
ATOM 671 C C . LEU A 1 82 ? 22.582 -4.801 -12.315 1.00 63.75 82 LEU A C 1
ATOM 673 O O . LEU A 1 82 ? 22.853 -4.226 -13.369 1.00 63.75 82 LEU A O 1
ATOM 677 N N . ARG A 1 83 ? 23.383 -4.714 -11.246 1.00 59.69 83 ARG A N 1
ATOM 678 C CA . ARG A 1 83 ? 24.661 -3.995 -11.266 1.00 59.69 83 ARG A CA 1
ATOM 679 C C . ARG A 1 83 ? 25.644 -4.841 -12.063 1.00 59.69 83 ARG A C 1
ATOM 681 O O . ARG A 1 83 ? 26.522 -5.480 -11.490 1.00 59.69 83 ARG A O 1
ATOM 688 N N . VAL A 1 84 ? 25.518 -4.836 -13.388 1.00 60.16 84 VAL A N 1
ATOM 689 C CA . VAL A 1 84 ? 26.464 -5.460 -14.317 1.00 60.16 84 VAL A CA 1
ATOM 690 C C . VAL A 1 84 ? 27.716 -4.577 -14.384 1.00 60.16 84 VAL A C 1
ATOM 692 O O . VAL A 1 84 ? 28.012 -3.930 -15.381 1.00 60.16 84 VAL A O 1
ATOM 695 N N . ARG A 1 85 ? 28.457 -4.489 -13.275 1.00 57.41 85 ARG A N 1
ATOM 696 C CA . ARG A 1 85 ? 29.694 -3.693 -13.193 1.00 57.41 85 ARG A CA 1
ATOM 697 C C . ARG A 1 85 ? 30.865 -4.353 -13.919 1.00 57.41 85 ARG A C 1
ATOM 699 O O . ARG A 1 85 ? 31.773 -3.654 -14.346 1.00 57.41 85 ARG A O 1
ATOM 706 N N . ALA A 1 86 ? 30.832 -5.674 -14.086 1.00 58.62 86 ALA A N 1
ATOM 707 C CA . ALA A 1 86 ? 31.930 -6.422 -14.693 1.00 58.62 86 ALA A CA 1
ATOM 708 C C . ALA A 1 86 ? 32.014 -6.233 -16.220 1.00 58.62 86 ALA A C 1
ATOM 710 O O . ALA A 1 86 ? 33.100 -5.984 -16.739 1.00 58.62 86 ALA A O 1
ATOM 711 N N . LEU A 1 87 ? 30.876 -6.289 -16.926 1.00 59.38 87 LEU A N 1
ATOM 712 C CA . LEU A 1 87 ? 30.837 -6.203 -18.394 1.00 59.38 87 LEU A CA 1
ATOM 713 C C . LEU A 1 87 ? 31.115 -4.777 -18.906 1.00 59.38 87 LEU A C 1
ATOM 715 O O . LEU A 1 87 ? 31.785 -4.593 -19.917 1.00 59.38 87 LEU A O 1
ATOM 719 N N . VAL A 1 88 ? 30.662 -3.754 -18.170 1.00 62.28 88 VAL A N 1
ATOM 720 C CA . VAL A 1 88 ? 30.914 -2.342 -18.511 1.00 62.28 88 VAL A CA 1
ATOM 721 C C . VAL A 1 88 ? 32.402 -1.994 -18.413 1.00 62.28 88 VAL A C 1
ATOM 723 O O . VAL A 1 88 ? 32.903 -1.265 -19.263 1.00 62.28 88 VAL A O 1
ATOM 726 N N . MET A 1 89 ? 33.138 -2.542 -17.436 1.00 62.81 89 MET A N 1
ATOM 727 C CA . MET A 1 89 ? 34.586 -2.307 -17.335 1.00 62.81 89 MET A CA 1
ATOM 728 C C . MET A 1 89 ? 35.378 -3.005 -18.447 1.00 62.81 89 MET A C 1
ATOM 730 O O . MET A 1 89 ? 36.351 -2.441 -18.939 1.00 62.81 89 MET A O 1
ATOM 734 N N . THR A 1 90 ? 34.949 -4.190 -18.895 1.00 60.88 90 THR A N 1
ATOM 735 C CA . THR A 1 90 ? 35.607 -4.892 -20.013 1.00 60.88 90 THR A CA 1
ATOM 736 C C . THR A 1 90 ? 35.344 -4.202 -21.350 1.00 60.88 90 THR A C 1
ATOM 738 O O . THR A 1 90 ? 36.282 -3.988 -22.112 1.00 60.88 90 THR A O 1
ATOM 741 N N . ILE A 1 91 ? 34.104 -3.782 -21.623 1.00 63.53 91 ILE A N 1
ATOM 742 C CA . ILE A 1 91 ? 33.765 -3.063 -22.862 1.00 63.53 91 ILE A CA 1
ATOM 743 C C . ILE A 1 91 ? 34.372 -1.650 -22.862 1.00 63.53 91 ILE A C 1
ATOM 745 O O . ILE A 1 91 ? 34.937 -1.225 -23.867 1.00 63.53 91 ILE A O 1
ATOM 749 N N . GLY A 1 92 ? 34.303 -0.933 -21.735 1.00 67.94 92 GLY A N 1
ATOM 750 C CA . GLY A 1 92 ? 34.754 0.456 -21.630 1.00 67.94 92 GLY A CA 1
ATOM 751 C C . GLY A 1 92 ? 36.266 0.650 -21.770 1.00 67.94 92 GLY A C 1
ATOM 752 O O . GLY A 1 92 ? 36.689 1.669 -22.306 1.00 67.94 92 GLY A O 1
ATOM 753 N N . LEU A 1 93 ? 37.084 -0.314 -21.328 1.00 68.56 93 LEU A N 1
ATOM 754 C CA . LEU A 1 93 ? 38.548 -0.229 -21.434 1.00 68.56 93 LEU A CA 1
ATOM 755 C C . LEU A 1 93 ? 39.083 -0.752 -22.775 1.00 68.56 93 LEU A C 1
ATOM 757 O O . LEU A 1 93 ? 40.087 -0.249 -23.278 1.00 68.56 93 LEU A O 1
ATOM 761 N N . ASP A 1 94 ? 38.424 -1.752 -23.361 1.00 78.44 94 ASP A N 1
ATOM 762 C CA . ASP A 1 94 ? 38.935 -2.449 -24.546 1.00 78.44 94 ASP A CA 1
ATOM 763 C C . ASP A 1 94 ? 38.456 -1.809 -25.862 1.00 78.44 94 ASP A C 1
ATOM 765 O O . ASP A 1 94 ? 39.163 -1.832 -26.872 1.00 78.44 94 ASP A O 1
ATOM 769 N N . LEU A 1 95 ? 37.283 -1.162 -25.858 1.00 81.31 95 LEU A N 1
ATOM 770 C CA . LEU A 1 95 ? 36.720 -0.513 -27.044 1.00 81.31 95 LEU A CA 1
ATOM 771 C C . LEU A 1 95 ? 37.538 0.705 -27.522 1.00 81.31 95 LEU A C 1
ATOM 773 O O . LEU A 1 95 ? 37.859 0.743 -28.711 1.00 81.31 95 LEU A O 1
ATOM 777 N N . PRO A 1 96 ? 37.960 1.659 -26.662 1.00 84.38 96 PRO A N 1
ATOM 778 C CA . PRO A 1 96 ? 38.789 2.785 -27.103 1.00 84.38 96 PRO A CA 1
ATOM 779 C C . PRO A 1 96 ? 40.130 2.328 -27.684 1.00 84.38 96 PRO A C 1
ATOM 781 O O . PRO A 1 96 ? 40.606 2.877 -28.674 1.00 84.38 96 PRO A O 1
ATOM 784 N N . ARG A 1 97 ? 40.716 1.272 -27.106 1.00 86.00 97 ARG A N 1
ATOM 785 C CA . ARG A 1 97 ? 41.977 0.687 -27.570 1.00 86.00 97 ARG A CA 1
ATOM 786 C C . ARG A 1 97 ? 41.824 0.013 -28.937 1.00 86.00 97 ARG A C 1
ATOM 788 O O . ARG A 1 97 ? 42.676 0.195 -29.801 1.00 86.00 97 ARG A O 1
ATOM 795 N N . LYS A 1 98 ? 40.722 -0.712 -29.165 1.00 86.69 98 LYS A N 1
ATOM 796 C CA . LYS A 1 98 ? 40.387 -1.296 -30.476 1.00 86.69 98 LYS A CA 1
ATOM 797 C C . LYS A 1 98 ? 40.137 -0.229 -31.541 1.00 86.69 98 LYS A C 1
ATOM 799 O O . LYS A 1 98 ? 40.626 -0.382 -32.656 1.00 86.69 98 LYS A O 1
ATOM 804 N N . ILE A 1 99 ? 39.433 0.851 -31.193 1.00 89.12 99 ILE A N 1
ATOM 805 C CA . ILE A 1 99 ? 39.189 1.984 -32.099 1.00 89.12 99 ILE A CA 1
ATOM 806 C C . ILE A 1 99 ? 40.509 2.656 -32.481 1.00 89.12 99 ILE A C 1
ATOM 808 O O . ILE A 1 99 ? 40.751 2.867 -33.666 1.00 89.12 99 ILE A O 1
ATOM 812 N N . LEU A 1 100 ? 41.380 2.938 -31.506 1.00 86.00 100 LEU A N 1
ATOM 813 C CA . LEU A 1 100 ? 42.684 3.549 -31.767 1.00 86.00 100 LEU A CA 1
ATOM 814 C C . LEU A 1 100 ? 43.535 2.672 -32.692 1.00 86.00 100 LEU A C 1
ATOM 816 O O . LEU A 1 100 ? 44.067 3.176 -33.676 1.00 86.00 100 LEU A O 1
ATOM 820 N N . ASN A 1 101 ? 43.598 1.364 -32.425 1.00 89.88 101 ASN A N 1
ATOM 821 C CA . ASN A 1 101 ? 44.329 0.422 -33.271 1.00 89.88 101 ASN A CA 1
ATOM 822 C C . ASN A 1 101 ? 43.776 0.403 -34.705 1.00 89.88 101 ASN A C 1
ATOM 824 O O . ASN A 1 101 ? 44.539 0.482 -35.664 1.00 89.88 101 ASN A O 1
ATOM 828 N N . ALA A 1 102 ? 42.451 0.354 -34.869 1.00 88.75 102 ALA A N 1
ATOM 829 C CA . ALA A 1 102 ? 41.821 0.389 -36.187 1.00 88.75 102 ALA A CA 1
ATOM 830 C C . ALA A 1 102 ? 42.115 1.703 -36.935 1.00 88.75 102 ALA A C 1
ATOM 832 O O . ALA A 1 102 ? 42.407 1.677 -38.128 1.00 88.75 102 ALA A O 1
ATOM 833 N N . GLN A 1 103 ? 42.105 2.844 -36.237 1.00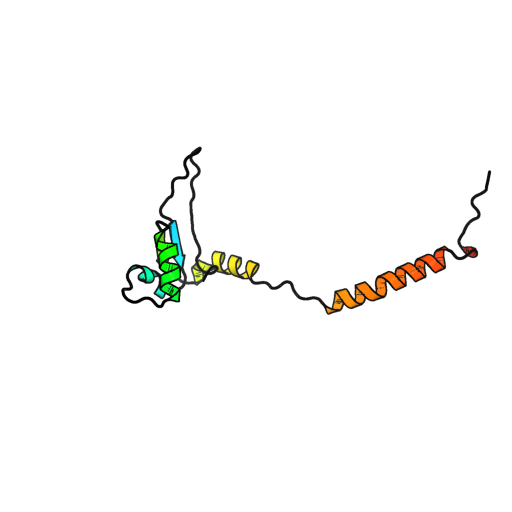 89.06 103 GLN A N 1
ATOM 834 C CA . GLN A 1 103 ? 42.469 4.141 -36.815 1.00 89.06 103 GLN A CA 1
ATOM 835 C C . GLN A 1 103 ? 43.945 4.199 -37.222 1.00 89.06 103 GLN A C 1
ATOM 837 O O . GLN A 1 103 ? 44.260 4.720 -38.291 1.00 89.06 103 GLN A O 1
ATOM 842 N N . THR A 1 104 ? 44.856 3.654 -36.408 1.00 86.94 104 THR A N 1
ATOM 843 C CA . 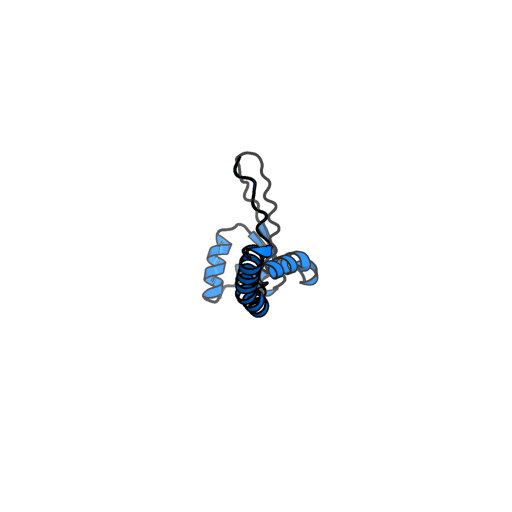THR A 1 104 ? 46.285 3.606 -36.747 1.00 86.94 104 THR A CA 1
ATOM 844 C C . THR A 1 104 ? 46.566 2.704 -37.941 1.00 86.94 104 THR A C 1
ATOM 846 O O . THR A 1 104 ? 47.391 3.062 -38.773 1.00 86.94 104 THR A O 1
ATOM 849 N N . GLU A 1 105 ? 45.858 1.579 -38.064 1.00 88.69 105 GLU A N 1
ATOM 850 C CA . GLU A 1 105 ? 45.960 0.687 -39.223 1.00 88.69 105 GLU A CA 1
ATOM 851 C C . GLU A 1 105 ? 45.411 1.351 -40.494 1.00 88.69 105 GLU A C 1
ATOM 853 O O . GLU A 1 105 ? 46.061 1.317 -41.537 1.00 88.69 105 GLU A O 1
ATOM 858 N N . ALA A 1 106 ? 44.265 2.031 -40.407 1.00 84.12 106 ALA A N 1
ATOM 859 C CA . ALA A 1 106 ? 43.670 2.736 -41.542 1.00 84.12 106 ALA A CA 1
ATOM 860 C C . ALA A 1 106 ? 44.523 3.919 -42.039 1.00 84.12 106 ALA A C 1
ATOM 862 O O . ALA A 1 106 ? 44.522 4.215 -43.229 1.00 84.12 106 ALA A O 1
ATOM 863 N N . ARG A 1 107 ? 45.271 4.586 -41.147 1.00 81.56 107 ARG A N 1
ATOM 864 C CA . ARG A 1 107 ? 46.132 5.737 -41.478 1.00 81.56 107 ARG A CA 1
ATOM 865 C C . ARG A 1 107 ? 47.509 5.339 -42.028 1.00 81.56 107 ARG A C 1
ATOM 867 O O . ARG A 1 107 ? 48.308 6.218 -42.349 1.00 81.56 107 ARG A O 1
ATOM 874 N N . LYS A 1 108 ? 47.826 4.041 -42.114 1.00 86.25 108 LYS A N 1
ATOM 875 C CA . LYS A 1 108 ? 49.079 3.589 -42.732 1.00 86.25 108 LYS A CA 1
ATOM 876 C C . LYS A 1 108 ? 49.141 4.063 -44.190 1.00 86.25 108 LYS A C 1
ATOM 878 O O . LYS A 1 108 ? 48.128 3.988 -44.884 1.00 86.25 108 LYS A O 1
ATOM 883 N N . PRO A 1 109 ? 50.315 4.509 -44.669 1.00 71.88 109 PRO A N 1
ATOM 884 C CA . PRO A 1 109 ? 50.474 5.030 -46.029 1.00 71.88 109 PRO A CA 1
ATOM 885 C C . PRO A 1 109 ? 50.113 3.996 -47.104 1.00 71.88 109 PRO A C 1
ATOM 887 O O . PRO A 1 109 ? 49.666 4.367 -48.176 1.00 71.88 109 PRO A O 1
ATOM 890 N N . GLU A 1 110 ? 50.215 2.703 -46.786 1.00 79.00 110 GLU A N 1
ATOM 891 C CA . GLU A 1 110 ? 49.798 1.585 -47.646 1.00 79.00 110 GLU A CA 1
ATOM 892 C C . GLU A 1 110 ? 48.281 1.557 -47.931 1.00 79.00 110 GLU A C 1
ATOM 894 O O . GLU A 1 110 ? 47.855 0.994 -48.936 1.00 79.00 110 GLU A O 1
ATOM 899 N N . ASN A 1 111 ? 47.465 2.162 -47.057 1.00 73.06 111 ASN A N 1
ATOM 900 C CA . ASN A 1 111 ? 45.999 2.145 -47.117 1.00 73.06 111 ASN A CA 1
ATOM 901 C C . ASN A 1 111 ? 45.388 3.474 -47.593 1.00 73.06 111 ASN A C 1
ATOM 903 O O . ASN A 1 111 ? 44.196 3.523 -47.907 1.00 73.06 111 ASN A O 1
ATOM 907 N N . ILE A 1 112 ? 46.180 4.547 -47.655 1.00 71.06 112 ILE A N 1
ATOM 908 C CA . ILE A 1 112 ? 45.758 5.837 -48.203 1.00 71.06 112 ILE A CA 1
ATOM 909 C C . ILE A 1 112 ? 45.967 5.753 -49.715 1.00 71.06 112 ILE A C 1
ATOM 911 O O . ILE A 1 112 ? 47.081 5.911 -50.203 1.00 71.06 112 ILE A O 1
ATOM 915 N N . LYS A 1 113 ? 44.901 5.468 -50.473 1.00 69.88 113 LYS A N 1
ATOM 916 C CA . LYS A 1 113 ? 44.931 5.709 -51.920 1.00 69.88 113 LYS A CA 1
ATOM 917 C C . LYS A 1 113 ? 45.105 7.213 -52.105 1.00 69.88 113 LYS A C 1
ATOM 919 O O . LYS A 1 113 ? 44.324 7.969 -51.533 1.00 69.88 113 LYS A O 1
ATOM 924 N N . GLU A 1 114 ? 46.137 7.624 -52.835 1.00 62.53 114 GLU A N 1
ATOM 925 C CA . GLU A 1 114 ? 46.294 9.015 -53.257 1.00 62.53 114 GLU A CA 1
ATOM 926 C C . GLU A 1 114 ? 45.028 9.390 -54.035 1.00 62.53 114 GLU A C 1
ATOM 928 O O . GLU A 1 114 ? 44.790 8.889 -55.133 1.00 62.53 114 GLU A O 1
ATOM 933 N N . GLU A 1 115 ? 44.143 10.172 -53.415 1.00 61.25 115 GLU A N 1
ATOM 934 C CA . GLU A 1 115 ? 43.076 10.827 -54.156 1.00 61.25 115 GLU A CA 1
ATOM 935 C C . GLU A 1 115 ? 43.761 11.840 -55.071 1.00 61.25 115 GLU A C 1
ATOM 937 O O . GLU A 1 115 ? 44.404 12.776 -54.592 1.00 61.25 115 GLU A O 1
ATOM 942 N N . ASP A 1 116 ? 43.672 11.572 -56.378 1.00 53.56 116 ASP A N 1
ATOM 943 C CA . ASP A 1 116 ? 44.119 12.435 -57.467 1.00 53.56 116 ASP A CA 1
ATOM 944 C C . ASP A 1 116 ? 43.744 13.890 -57.162 1.00 53.56 116 ASP A C 1
ATOM 946 O O . ASP A 1 116 ? 42.573 14.281 -57.192 1.00 53.56 116 ASP A O 1
ATOM 950 N N . VAL A 1 117 ? 44.762 14.696 -56.861 1.00 55.28 117 VAL A N 1
ATOM 951 C CA . VAL A 1 117 ? 44.646 16.151 -56.799 1.00 55.28 117 VAL A CA 1
ATOM 952 C C . VAL A 1 117 ? 44.561 16.640 -58.244 1.00 55.28 117 VAL A C 1
ATOM 954 O O . VAL A 1 117 ? 45.585 16.850 -58.894 1.00 55.28 117 VAL A O 1
ATOM 957 N N . GLY A 1 118 ? 43.332 16.735 -58.755 1.00 45.06 118 GLY A N 1
ATOM 958 C CA . GLY A 1 118 ? 43.000 17.463 -59.983 1.00 45.06 118 GLY A CA 1
ATOM 959 C C . GLY A 1 118 ? 43.039 18.972 -59.787 1.00 45.06 118 GLY A C 1
ATOM 960 O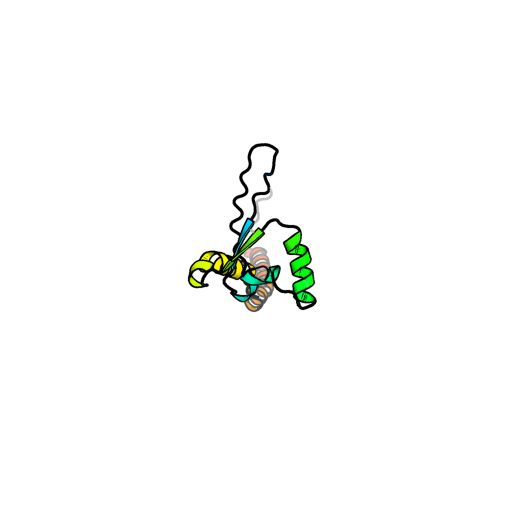 O . GLY A 1 118 ? 42.630 19.437 -58.698 1.00 45.06 118 GLY A O 1
#

Solvent-accessible surface area (backbone atoms only — not comparable to full-atom values): 7309 Å² total; per-residue (Å²): 115,94,47,61,58,36,69,60,70,81,75,61,79,62,79,94,48,79,61,85,62,71,31,47,34,38,26,58,50,68,73,57,50,48,56,86,77,49,90,82,64,57,74,72,53,44,61,51,46,64,56,49,71,75,45,64,62,51,56,43,65,43,65,57,89,74,42,54,66,32,50,56,54,38,50,66,77,62,61,67,78,80,81,65,62,68,62,52,56,54,52,64,63,48,47,62,54,51,51,52,52,52,51,56,59,56,67,34,73,92,61,53,73,81,73,80,87,124

Mean predicted aligned error: 17.73 Å

Radius of gyration: 30.04 Å; Cα contacts (8 Å, |Δi|>4): 93; chains: 1; bounding box: 68×34×80 Å

Nearest PDB structures (foldseek):
  4pht-assembly2_B  TM=3.658E-01  e=6.733E+00  Vibrio vulnificus CMCP6
  4pht-assembly3_C  TM=3.500E-01  e=8.837E+00  Vibrio vulnificus CMCP6

Organism: Tanacetum cinerariifolium (NCBI:txid118510)

pLDDT: mean 70.32, std 14.43, range [35.53, 89.88]

Secondary structure (DSSP, 8-state):
-TTSEEEE----EETTEE--PPEEEEES-GGGTTTTT-S---HHHHHHHHHHTTS-EEEEE--GGGTHHHHHHHHHHH------HHHHHHHHHHHHHHHHHHHHHHTSTTT-------

InterPro domains:
  IPR041373 Reverse transcriptase, RNase H-like domain [PF17917] (22-55)
  IPR043502 DNA/RNA polymerase superfamily [SSF56672] (19-61)

Foldseek 3Di:
DVQFKDKPQPQDDDDPDGDQDAIEIEGQDPVVQCLQVDPDDDPVSVVVVVVCVVHNYHYDYDHCVVSVVSVVVSVVVPPDPPPPVPVCVVCVVVVVVVVVVVVVVCPPPVNDDPPDPD

Sequence (118 aa):
FEQRVGSCVDAKREGDFICITPAEVFTDHKSLQHILDQKELNIRQRRWFELLSNYDCDIHYHRGKANVVADALSMKEREPPLRVRALVMTIGLDLPRKILNAQTEARKPENIKEEDVG